Protein AF-A0A2A2QXL8-F1 (afdb_monomer_lite)

Sequence (175 aa):
MTFPFRLLFLVALLAATASAWAIEPIVIIKSPDEGESYIYGRVSDRKLRWSDKEKKLYALITVDNSLYSSNTDRPEKETVRFYLPGVEYDAAQKLFYVRGKNNEVIPFATTKKELLFDSIKPVRNAVVRVVRTRGRIEVVAEIYKPEEVVAEEAEQKSSQTNEWQKLDLNKAIGQ

Structure (mmCIF, N/CA/C/O backbone):
data_AF-A0A2A2QXL8-F1
#
_entry.id   AF-A0A2A2QXL8-F1
#
loop_
_atom_site.group_PDB
_atom_site.id
_atom_site.type_symbol
_atom_site.label_atom_id
_atom_site.label_alt_id
_atom_site.label_comp_id
_atom_site.label_asym_id
_atom_site.label_entity_id
_atom_site.label_seq_id
_atom_site.pdbx_PDB_ins_code
_atom_site.Cartn_x
_atom_site.Cartn_y
_atom_site.Cartn_z
_atom_site.occupancy
_atom_site.B_iso_or_equiv
_atom_site.auth_seq_id
_atom_site.auth_comp_id
_atom_site.auth_asym_id
_atom_site.auth_atom_id
_atom_site.pdbx_PDB_model_num
ATOM 1 N N . MET A 1 1 ? 57.643 30.493 25.889 1.00 35.97 1 MET A N 1
ATOM 2 C CA . MET A 1 1 ? 57.037 31.381 26.905 1.00 35.97 1 MET A CA 1
ATOM 3 C C . MET A 1 1 ? 56.151 32.374 26.166 1.00 35.97 1 MET A C 1
ATOM 5 O O . MET A 1 1 ? 56.673 33.190 25.429 1.00 35.97 1 MET A O 1
ATOM 9 N N . THR A 1 2 ? 54.873 32.034 25.980 1.00 36.16 2 THR A N 1
ATOM 10 C CA . THR A 1 2 ? 53.690 32.455 26.778 1.00 36.16 2 THR A CA 1
ATOM 11 C C . THR A 1 2 ? 52.998 33.686 26.182 1.00 36.16 2 THR A C 1
ATOM 13 O O . THR A 1 2 ? 53.343 34.821 26.481 1.00 36.16 2 THR A O 1
ATOM 16 N N . PHE A 1 3 ? 52.002 33.396 25.336 1.00 39.47 3 PHE A N 1
ATOM 17 C CA . PHE A 1 3 ? 50.832 34.227 25.012 1.00 39.47 3 PHE A CA 1
ATOM 18 C C . PHE A 1 3 ? 50.015 34.506 26.295 1.00 39.47 3 PHE A C 1
ATOM 20 O O . PHE A 1 3 ? 50.070 33.667 27.201 1.00 39.47 3 PHE A O 1
ATOM 27 N N . PRO A 1 4 ? 49.243 35.614 26.408 1.00 51.44 4 PRO A N 1
ATOM 28 C CA . PRO A 1 4 ? 47.914 35.653 25.778 1.00 51.44 4 PRO A CA 1
ATOM 29 C C . PRO A 1 4 ? 47.394 37.054 25.399 1.00 51.44 4 PRO A C 1
ATOM 31 O O . PRO A 1 4 ? 47.221 37.920 26.253 1.00 51.44 4 PRO A O 1
ATOM 34 N N . PHE A 1 5 ? 46.991 37.238 24.139 1.00 41.84 5 PHE A N 1
ATOM 35 C CA . PHE A 1 5 ? 46.026 38.282 23.785 1.00 41.84 5 PHE A CA 1
ATOM 36 C C . PHE A 1 5 ? 44.691 37.606 23.477 1.00 41.84 5 PHE A C 1
ATOM 38 O O . PHE A 1 5 ? 44.526 36.919 22.471 1.00 41.84 5 PHE A O 1
ATOM 45 N N . ARG A 1 6 ? 43.765 37.733 24.428 1.00 45.78 6 ARG A N 1
ATOM 46 C CA . ARG A 1 6 ? 42.375 37.308 24.300 1.00 45.78 6 ARG A CA 1
ATOM 47 C C . ARG A 1 6 ? 41.686 38.231 23.300 1.00 45.78 6 ARG A C 1
ATOM 49 O O . ARG A 1 6 ? 41.502 39.404 23.600 1.00 45.78 6 ARG A O 1
ATOM 56 N N . LEU A 1 7 ? 41.232 37.690 22.176 1.00 40.16 7 LEU A N 1
ATOM 57 C CA . LEU A 1 7 ? 40.127 38.289 21.440 1.00 40.16 7 LEU A CA 1
ATOM 58 C C . LEU A 1 7 ? 39.049 37.228 21.238 1.00 40.16 7 LEU A C 1
ATOM 60 O O . LEU A 1 7 ? 39.052 36.440 20.298 1.00 40.16 7 LEU A O 1
ATOM 64 N N . LEU A 1 8 ? 38.159 37.203 22.224 1.00 46.97 8 LEU A N 1
ATOM 65 C CA . LEU A 1 8 ? 36.837 36.612 22.151 1.00 46.97 8 LEU A CA 1
ATOM 66 C C . LEU A 1 8 ? 36.047 37.462 21.145 1.00 46.97 8 LEU A C 1
ATOM 68 O O . LEU A 1 8 ? 35.650 38.575 21.475 1.00 46.97 8 LEU A O 1
ATOM 72 N N . PHE A 1 9 ? 35.833 36.969 19.927 1.00 40.84 9 PHE A N 1
ATOM 73 C CA . PHE A 1 9 ? 34.720 37.441 19.106 1.00 40.84 9 PHE A CA 1
ATOM 74 C C . PHE A 1 9 ? 33.787 36.274 18.827 1.00 40.84 9 PHE A C 1
ATOM 76 O O . PHE A 1 9 ? 33.967 35.445 17.940 1.00 40.84 9 PHE A O 1
ATOM 83 N N . LEU A 1 10 ? 32.809 36.230 19.720 1.00 40.97 10 LEU A N 1
ATOM 84 C CA . LEU A 1 10 ? 31.558 35.519 19.651 1.00 40.97 10 LEU A CA 1
ATOM 85 C C . LEU A 1 10 ? 30.839 35.916 18.352 1.00 40.97 10 LEU A C 1
ATOM 87 O O . LEU A 1 10 ? 30.297 37.012 18.252 1.00 40.97 10 LEU A O 1
ATOM 91 N N . VAL A 1 11 ? 30.800 35.027 17.367 1.00 41.81 11 VAL A N 1
ATOM 92 C CA . VAL A 1 11 ? 29.690 35.001 16.410 1.00 41.81 11 VAL A CA 1
ATOM 93 C C . VAL A 1 11 ? 29.139 33.592 16.473 1.00 41.81 11 VAL A C 1
ATOM 95 O O . VAL A 1 11 ? 29.499 32.707 15.702 1.00 41.81 11 VAL A O 1
ATOM 98 N N . ALA A 1 12 ? 28.285 33.386 17.474 1.00 43.09 12 ALA A N 1
ATOM 99 C CA . ALA A 1 12 ? 27.266 32.361 17.413 1.00 43.09 12 ALA A CA 1
ATOM 100 C C . ALA A 1 12 ? 26.391 32.709 16.206 1.00 43.09 12 ALA A C 1
ATOM 102 O O . ALA A 1 12 ? 25.422 33.459 16.317 1.00 43.09 12 ALA A O 1
ATOM 103 N N . LEU A 1 13 ? 26.783 32.220 15.030 1.00 44.31 13 LEU A N 1
ATOM 104 C CA . LEU A 1 13 ? 25.883 32.135 13.901 1.00 44.31 13 LEU A CA 1
ATOM 105 C C . LEU A 1 13 ? 24.873 31.066 14.300 1.00 44.31 13 LEU A C 1
ATOM 107 O O . LEU A 1 13 ? 25.062 29.872 14.076 1.00 44.31 13 LEU A O 1
ATOM 111 N N . LEU A 1 14 ? 23.841 31.527 15.001 1.00 42.03 14 LEU A N 1
ATOM 112 C CA . LEU A 1 14 ? 22.589 30.834 15.174 1.00 42.03 14 LEU A CA 1
ATOM 113 C C . LEU A 1 14 ? 22.052 30.648 13.754 1.00 42.03 14 LEU A C 1
ATOM 115 O O . LEU A 1 14 ? 21.318 31.480 13.226 1.00 42.03 14 LEU A O 1
ATOM 119 N N . ALA A 1 15 ? 22.512 29.590 13.093 1.00 39.72 15 ALA A N 1
ATOM 120 C CA . ALA A 1 15 ? 21.869 29.051 11.923 1.00 39.72 15 ALA A CA 1
ATOM 121 C C . ALA A 1 15 ? 20.516 28.536 12.417 1.00 39.72 15 ALA A C 1
ATOM 123 O O . ALA A 1 15 ? 20.333 27.357 12.701 1.00 39.72 15 ALA A O 1
ATOM 124 N N . ALA A 1 16 ? 19.566 29.459 12.555 1.00 41.38 16 ALA A N 1
ATOM 125 C CA . ALA A 1 16 ? 18.156 29.176 12.426 1.00 41.38 16 ALA A CA 1
ATOM 126 C C . ALA A 1 16 ? 17.946 28.754 10.966 1.00 41.38 16 ALA A C 1
ATOM 128 O O . ALA A 1 16 ? 17.381 29.482 10.154 1.00 41.38 16 ALA A O 1
ATOM 129 N N . THR A 1 17 ? 18.482 27.590 10.595 1.00 41.16 17 THR A N 1
ATOM 130 C CA . THR A 1 17 ? 17.950 26.856 9.463 1.00 41.16 17 THR A CA 1
ATOM 131 C C . THR A 1 17 ? 16.543 26.525 9.895 1.00 41.16 17 THR A C 1
ATOM 133 O O . THR A 1 17 ? 16.361 25.754 10.840 1.00 41.16 17 THR A O 1
ATOM 136 N N . ALA A 1 18 ? 15.585 27.215 9.280 1.00 41.41 18 ALA A N 1
ATOM 137 C CA . ALA A 1 18 ? 14.175 26.922 9.371 1.00 41.41 18 ALA A CA 1
ATOM 138 C C . ALA A 1 18 ? 14.016 25.408 9.493 1.00 41.41 18 ALA A C 1
ATOM 140 O O . ALA A 1 18 ? 14.419 24.656 8.603 1.00 41.41 18 ALA A O 1
ATOM 141 N N . SER A 1 19 ? 13.515 24.966 10.642 1.00 39.09 19 SER A N 1
ATOM 142 C CA . SER A 1 19 ? 12.952 23.640 10.784 1.00 39.09 19 SER A CA 1
ATOM 143 C C . SER A 1 19 ? 11.810 23.587 9.780 1.00 39.09 19 SER A C 1
ATOM 145 O O . SER A 1 19 ? 10.689 23.970 10.096 1.00 39.09 19 SER A O 1
ATOM 147 N N . ALA A 1 20 ? 12.113 23.178 8.547 1.00 43.31 20 ALA A N 1
ATOM 148 C CA . ALA A 1 20 ? 11.145 22.494 7.726 1.00 43.31 20 ALA A CA 1
ATOM 149 C C . ALA A 1 20 ? 10.665 21.359 8.625 1.00 43.31 20 ALA A C 1
ATOM 151 O O . ALA A 1 20 ? 11.437 20.448 8.933 1.00 43.31 20 ALA A O 1
ATOM 152 N N . TRP A 1 21 ? 9.468 21.502 9.187 1.00 48.91 21 TRP A N 1
ATOM 153 C CA . TRP A 1 21 ? 8.817 20.426 9.906 1.00 48.91 21 TRP A CA 1
ATOM 154 C C . TRP A 1 21 ? 8.626 19.307 8.889 1.00 48.91 21 TRP A C 1
ATOM 156 O O . TRP A 1 21 ? 7.661 19.287 8.134 1.00 48.91 21 TRP A O 1
ATOM 166 N N . ALA A 1 22 ? 9.616 18.422 8.792 1.00 68.69 22 ALA A N 1
ATOM 167 C CA . ALA A 1 22 ? 9.476 17.179 8.073 1.00 68.69 22 ALA A CA 1
ATOM 168 C C . ALA A 1 22 ? 8.478 16.375 8.894 1.00 68.69 22 ALA A C 1
ATOM 170 O O . ALA A 1 22 ? 8.810 15.876 9.967 1.00 68.69 22 ALA A O 1
ATOM 171 N N . ILE A 1 23 ? 7.231 16.364 8.438 1.00 82.44 23 ILE A N 1
ATOM 172 C CA . ILE A 1 23 ? 6.157 15.636 9.097 1.00 82.44 23 ILE A CA 1
ATOM 173 C C . ILE A 1 23 ? 6.590 14.177 9.191 1.00 82.44 23 ILE A C 1
ATOM 175 O O . ILE A 1 23 ? 6.892 13.539 8.178 1.00 82.44 23 ILE A O 1
ATOM 179 N N . GLU A 1 24 ? 6.682 13.666 10.416 1.00 88.44 24 GLU A N 1
ATOM 180 C CA . GLU A 1 24 ? 7.135 12.304 10.649 1.00 88.44 24 GLU A CA 1
ATOM 181 C C . GLU A 1 24 ? 5.956 11.332 10.534 1.00 88.44 24 GLU A C 1
ATOM 183 O O . GLU A 1 24 ? 4.873 11.580 11.072 1.00 88.44 24 GLU A O 1
ATOM 188 N N . PRO A 1 25 ? 6.133 10.195 9.845 1.00 91.06 25 PRO A N 1
ATOM 189 C CA . PRO A 1 25 ? 5.097 9.180 9.797 1.00 91.06 25 PRO A CA 1
ATOM 190 C C . PRO A 1 25 ? 4.910 8.546 11.181 1.00 91.06 25 PRO A C 1
ATOM 192 O O . PRO A 1 25 ? 5.865 8.136 11.839 1.00 91.06 25 PRO A O 1
ATOM 195 N N . ILE A 1 26 ? 3.655 8.387 11.596 1.00 93.81 26 ILE A N 1
ATOM 196 C CA . ILE A 1 26 ? 3.289 7.646 12.811 1.00 93.81 26 ILE A CA 1
ATOM 197 C C . ILE A 1 26 ? 3.422 6.134 12.633 1.00 93.81 26 ILE A C 1
ATOM 199 O O . ILE A 1 26 ? 3.612 5.413 13.612 1.00 93.81 26 ILE A O 1
ATOM 203 N N . VAL A 1 27 ? 3.333 5.648 11.392 1.00 93.38 27 VAL A N 1
ATOM 204 C CA . VAL A 1 27 ? 3.576 4.246 11.045 1.00 93.38 27 VAL A CA 1
ATOM 205 C C . VAL A 1 27 ? 4.400 4.169 9.769 1.00 93.38 27 VAL A C 1
ATOM 207 O O . VAL A 1 27 ? 4.072 4.811 8.773 1.00 93.38 27 VAL A O 1
ATOM 210 N N . ILE A 1 28 ? 5.432 3.326 9.791 1.00 94.06 28 ILE A N 1
ATOM 211 C CA . ILE A 1 28 ? 6.216 2.946 8.616 1.00 94.06 28 ILE A CA 1
ATOM 212 C C . ILE A 1 28 ? 6.107 1.433 8.450 1.00 94.06 28 ILE A C 1
ATOM 214 O O . ILE A 1 28 ? 6.496 0.671 9.334 1.00 94.06 28 ILE A O 1
ATOM 218 N N . ILE A 1 29 ? 5.612 1.001 7.298 1.00 92.69 29 ILE A N 1
ATOM 219 C CA . ILE A 1 29 ? 5.528 -0.399 6.896 1.00 92.69 29 ILE A CA 1
ATOM 220 C C . ILE A 1 29 ? 6.521 -0.596 5.760 1.00 92.69 29 ILE A C 1
ATOM 222 O O . ILE A 1 29 ? 6.357 -0.042 4.673 1.00 92.69 29 ILE A O 1
ATOM 226 N N . LYS A 1 30 ? 7.558 -1.393 6.004 1.00 91.88 30 LYS A N 1
ATOM 227 C CA . LYS A 1 30 ? 8.508 -1.793 4.965 1.00 91.88 30 LYS A CA 1
ATOM 228 C C . LYS A 1 30 ? 8.128 -3.175 4.460 1.00 91.88 30 LYS A C 1
ATOM 230 O O . LYS A 1 30 ? 7.921 -4.082 5.267 1.00 91.88 30 LYS A O 1
ATOM 235 N N . SER A 1 31 ? 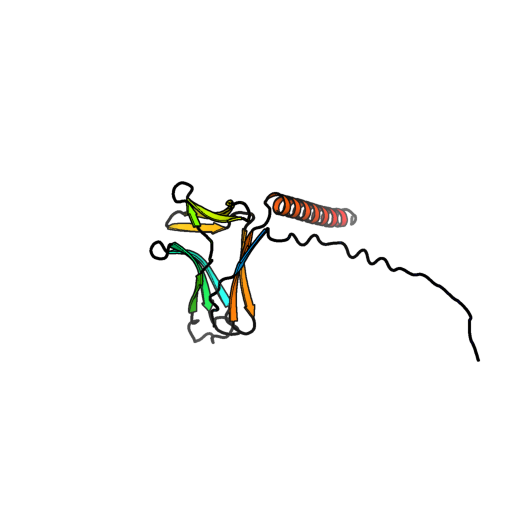8.032 -3.323 3.143 1.00 84.94 31 SER A N 1
ATOM 236 C CA . SER A 1 31 ? 7.940 -4.647 2.534 1.00 84.94 31 SER A CA 1
ATOM 237 C C . SER A 1 31 ? 9.188 -5.451 2.906 1.00 84.94 31 SER A C 1
ATOM 239 O O . SER A 1 31 ? 10.289 -4.937 2.706 1.00 84.94 31 SER A O 1
ATOM 241 N N . PRO A 1 32 ? 9.049 -6.674 3.449 1.00 79.94 32 PRO A N 1
ATOM 242 C CA . PRO A 1 32 ? 10.194 -7.548 3.682 1.00 79.94 32 PRO A CA 1
ATOM 243 C C . PRO A 1 32 ? 10.734 -8.116 2.368 1.00 79.94 32 PRO A C 1
ATOM 245 O O . PRO A 1 32 ? 11.897 -8.500 2.298 1.00 79.94 32 PRO A O 1
ATOM 248 N N . ASP A 1 33 ? 9.885 -8.181 1.339 1.00 78.44 33 ASP A N 1
ATOM 249 C CA . ASP A 1 33 ? 10.279 -8.632 0.017 1.00 78.44 33 ASP A CA 1
ATOM 250 C C . ASP A 1 33 ? 11.073 -7.529 -0.674 1.00 78.44 33 ASP A C 1
ATOM 252 O O . ASP A 1 33 ? 10.639 -6.372 -0.732 1.00 78.44 33 ASP A O 1
ATOM 256 N N . GLU A 1 34 ? 12.205 -7.923 -1.238 1.00 72.69 34 GLU A N 1
ATOM 257 C CA . GLU A 1 34 ? 12.979 -7.119 -2.167 1.00 72.69 34 GLU A CA 1
ATOM 258 C C . GLU A 1 34 ? 12.764 -7.693 -3.567 1.00 72.69 34 GLU A C 1
ATOM 260 O O . GLU A 1 34 ? 12.871 -8.900 -3.788 1.00 72.69 34 GLU A O 1
ATOM 265 N N . GLY A 1 35 ? 12.424 -6.825 -4.515 1.00 65.19 35 GLY A N 1
ATOM 266 C CA . GLY A 1 35 ? 12.344 -7.189 -5.921 1.00 65.19 35 GLY A CA 1
ATOM 267 C C . GLY A 1 35 ? 13.621 -6.751 -6.607 1.00 65.19 35 GLY A C 1
ATOM 268 O O . GLY A 1 35 ? 14.039 -5.601 -6.461 1.00 65.19 35 GLY A O 1
ATOM 269 N N . GLU A 1 36 ? 14.226 -7.639 -7.378 1.00 67.25 36 GLU A N 1
ATOM 270 C CA . GLU A 1 36 ? 15.204 -7.226 -8.374 1.00 67.25 36 GLU A CA 1
ATOM 271 C C . GLU A 1 36 ? 14.461 -6.939 -9.669 1.00 67.25 36 GLU A C 1
ATOM 273 O O . GLU A 1 36 ? 13.541 -7.658 -10.042 1.00 67.25 36 GLU A O 1
ATOM 278 N N . SER A 1 37 ? 14.813 -5.840 -10.320 1.00 66.62 37 SER A N 1
ATOM 279 C CA . SER A 1 37 ? 14.337 -5.546 -11.663 1.00 66.62 37 SER A CA 1
ATOM 280 C C . SER A 1 37 ? 15.410 -4.762 -12.406 1.00 66.62 37 SER A C 1
ATOM 282 O O . SER A 1 37 ? 16.484 -4.466 -11.872 1.00 66.62 37 SER A O 1
ATOM 284 N N . TYR A 1 38 ? 15.139 -4.403 -13.655 1.00 63.72 38 TYR A N 1
ATOM 285 C CA . TYR A 1 38 ? 16.115 -3.714 -14.478 1.00 63.72 38 TYR A CA 1
ATOM 286 C C . TYR A 1 38 ? 16.59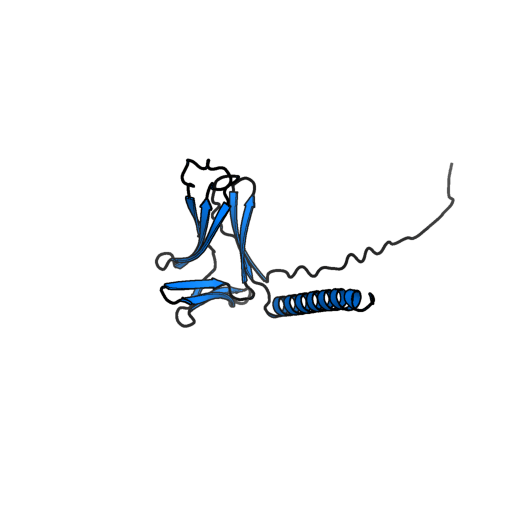3 -2.403 -13.835 1.00 63.72 38 TYR A C 1
ATOM 288 O O . TYR A 1 38 ? 15.793 -1.541 -13.452 1.00 63.72 38 TYR A O 1
ATOM 296 N N . ILE A 1 39 ? 17.917 -2.212 -13.805 1.00 60.31 39 ILE A N 1
ATOM 297 C CA . ILE A 1 39 ? 18.589 -1.054 -13.186 1.00 60.31 39 ILE A CA 1
ATOM 298 C C . ILE A 1 39 ? 18.005 0.275 -13.697 1.00 60.31 39 ILE A C 1
ATOM 300 O O . ILE A 1 39 ? 17.780 1.200 -12.911 1.00 60.31 39 ILE A O 1
ATOM 304 N N . TYR A 1 40 ? 17.668 0.334 -14.989 1.00 65.62 40 TYR A N 1
ATOM 305 C CA . TYR A 1 40 ? 17.127 1.515 -15.666 1.00 65.62 40 TYR A CA 1
ATOM 306 C C . TYR A 1 40 ? 15.637 1.415 -16.030 1.00 65.62 40 TYR A C 1
ATOM 308 O O . TYR A 1 40 ? 15.136 2.275 -16.749 1.00 65.62 40 TYR A O 1
ATOM 316 N N . GLY A 1 41 ? 14.907 0.390 -15.577 1.00 73.38 41 GLY A N 1
ATOM 317 C CA . GLY A 1 41 ? 13.506 0.205 -15.978 1.00 73.38 41 GLY A CA 1
ATOM 318 C C . GLY A 1 41 ? 12.579 1.291 -15.413 1.00 73.38 41 GLY A C 1
ATOM 319 O O . GLY A 1 41 ? 12.799 1.780 -14.313 1.00 73.38 41 GLY A O 1
ATOM 320 N N . ARG A 1 42 ? 11.511 1.700 -16.086 1.00 83.25 42 ARG A N 1
ATOM 321 C CA . ARG A 1 42 ? 10.545 2.665 -15.538 1.00 83.25 42 ARG A CA 1
ATOM 322 C C . ARG A 1 42 ? 9.466 1.933 -14.740 1.00 83.25 42 ARG A C 1
ATOM 324 O O . ARG A 1 42 ? 8.951 0.927 -15.203 1.00 83.25 42 ARG A O 1
ATOM 331 N N . VAL A 1 43 ? 9.079 2.441 -13.565 1.00 86.25 43 VAL A N 1
ATOM 332 C CA . VAL A 1 43 ? 7.844 1.970 -12.903 1.00 86.25 43 VAL A CA 1
ATOM 333 C C . VAL A 1 43 ? 6.652 2.481 -13.709 1.00 86.25 43 VAL A C 1
ATOM 335 O O . VAL A 1 43 ? 6.416 3.689 -13.735 1.00 86.25 43 VAL A O 1
ATOM 338 N N . SER A 1 44 ? 5.916 1.588 -14.366 1.00 87.75 44 SER A N 1
ATOM 339 C CA . SER A 1 44 ? 4.791 1.948 -15.238 1.00 87.75 44 SER A CA 1
ATOM 340 C C . SER A 1 44 ? 3.417 1.685 -14.643 1.00 87.75 44 SER A C 1
ATOM 342 O O . SER A 1 44 ? 2.443 2.278 -15.101 1.00 87.75 44 SER A O 1
ATOM 344 N N . ASP A 1 45 ? 3.319 0.853 -13.606 1.00 89.81 45 ASP A N 1
ATOM 345 C CA . ASP A 1 45 ? 2.067 0.639 -12.880 1.00 89.81 45 ASP A CA 1
ATOM 346 C C . ASP A 1 45 ? 2.312 0.338 -11.399 1.00 89.81 45 ASP A C 1
ATOM 348 O O . ASP A 1 45 ? 3.320 -0.264 -11.016 1.00 89.81 45 ASP A O 1
ATOM 352 N N . ARG A 1 46 ? 1.358 0.761 -10.564 1.00 92.62 46 ARG A N 1
ATOM 353 C CA . ARG A 1 46 ? 1.349 0.551 -9.113 1.00 92.62 46 ARG A CA 1
ATOM 354 C C . ARG A 1 46 ? -0.076 0.313 -8.637 1.00 92.62 46 ARG A C 1
ATOM 356 O O . ARG A 1 46 ? -0.931 1.192 -8.763 1.00 92.62 46 ARG A O 1
ATOM 363 N N . LYS A 1 47 ? -0.336 -0.846 -8.032 1.00 94.69 47 LYS A N 1
ATOM 364 C CA . LYS A 1 47 ? -1.669 -1.197 -7.516 1.00 94.69 47 LYS A CA 1
ATOM 365 C C . LYS A 1 47 ? -1.573 -1.848 -6.147 1.00 94.69 47 LYS A C 1
ATOM 367 O O . LYS A 1 47 ? -0.720 -2.699 -5.939 1.00 94.69 47 LYS A O 1
ATOM 372 N N . LEU A 1 48 ? -2.485 -1.506 -5.243 1.00 96.38 48 LEU A N 1
ATOM 373 C CA . LEU A 1 48 ? -2.706 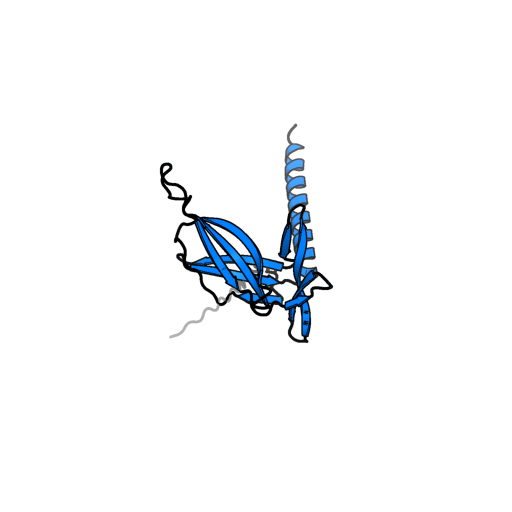-2.283 -4.026 1.00 96.38 48 LEU A CA 1
ATOM 374 C C . LEU A 1 48 ? -3.712 -3.398 -4.306 1.00 96.38 48 LEU A C 1
ATOM 376 O O . LEU A 1 48 ? -4.701 -3.199 -5.019 1.00 96.38 48 LEU A O 1
ATOM 380 N N . ARG A 1 49 ? -3.446 -4.578 -3.756 1.00 95.94 49 ARG A N 1
ATOM 381 C CA . ARG A 1 49 ? -4.287 -5.767 -3.885 1.00 95.94 49 ARG A CA 1
ATOM 382 C C . ARG A 1 49 ? -4.315 -6.525 -2.566 1.00 95.94 49 ARG A C 1
ATOM 384 O O . ARG A 1 49 ? -3.344 -6.520 -1.815 1.00 95.94 49 ARG A O 1
ATOM 391 N N . TRP A 1 50 ? -5.434 -7.189 -2.316 1.00 95.31 50 TRP A N 1
ATOM 392 C CA . TRP A 1 50 ? -5.641 -8.037 -1.152 1.00 95.31 50 TRP A CA 1
ATOM 393 C C . TRP A 1 50 ? -5.661 -9.504 -1.574 1.00 95.31 50 TRP A C 1
ATOM 395 O O . TRP A 1 50 ? -6.327 -9.859 -2.546 1.00 95.31 50 TRP A O 1
ATOM 405 N N . SER A 1 51 ? -4.921 -10.349 -0.857 1.00 94.56 51 SER A N 1
ATOM 406 C CA . SER A 1 51 ? -4.986 -11.802 -1.010 1.00 94.56 51 SER A CA 1
ATOM 407 C C . SER A 1 51 ? -5.918 -12.380 0.048 1.00 94.56 51 SER A C 1
ATOM 409 O O . SER A 1 51 ? -5.551 -12.465 1.219 1.00 94.56 51 SER A O 1
ATOM 411 N N . ASP A 1 52 ? -7.105 -12.836 -0.356 1.00 91.25 52 ASP A N 1
ATOM 412 C CA . ASP A 1 52 ? -8.048 -13.474 0.571 1.00 91.25 52 ASP A CA 1
ATOM 413 C C . ASP A 1 52 ? -7.534 -14.786 1.153 1.00 91.25 52 ASP A C 1
ATOM 415 O O . ASP A 1 52 ? -7.913 -15.141 2.270 1.00 91.25 52 ASP A O 1
ATOM 419 N N . LYS A 1 53 ? -6.672 -15.485 0.409 1.00 94.00 53 LYS A N 1
ATOM 420 C CA . LYS A 1 53 ? -6.038 -16.733 0.838 1.00 94.00 53 LYS A CA 1
ATOM 421 C C . LYS A 1 53 ? -4.997 -16.481 1.923 1.00 94.00 53 LYS A C 1
ATOM 423 O O . LYS A 1 53 ? -4.959 -17.199 2.912 1.00 94.00 53 LYS A O 1
ATOM 428 N N . GLU A 1 54 ? -4.142 -15.484 1.721 1.00 93.19 54 GLU A N 1
ATOM 429 C CA . GLU A 1 54 ? -3.022 -15.214 2.630 1.00 93.19 54 GLU A CA 1
ATOM 430 C C . GLU A 1 54 ? -3.381 -14.227 3.736 1.00 93.19 54 GLU A C 1
ATOM 432 O O . GLU A 1 54 ? -2.615 -14.083 4.683 1.00 93.19 54 GLU A O 1
ATOM 437 N N . LYS A 1 55 ? -4.531 -13.552 3.610 1.00 95.06 55 LYS A N 1
ATOM 438 C CA . LYS A 1 55 ? -4.952 -12.442 4.468 1.00 95.06 55 LYS A CA 1
ATOM 439 C C . LYS A 1 55 ? -3.872 -11.366 4.565 1.00 95.06 55 LYS A C 1
ATOM 441 O O . LYS A 1 55 ? -3.544 -10.884 5.644 1.00 95.06 55 LYS A O 1
ATOM 446 N N . LYS A 1 56 ? -3.305 -11.013 3.408 1.00 95.94 56 LYS A N 1
ATOM 447 C CA . LYS A 1 56 ? -2.241 -10.014 3.289 1.00 95.94 56 LYS A CA 1
ATOM 448 C C . LYS A 1 56 ? -2.552 -9.007 2.201 1.00 95.94 56 LYS A C 1
ATOM 450 O O . LYS A 1 56 ? -2.978 -9.367 1.098 1.00 95.94 56 LYS A O 1
ATOM 455 N N . LEU A 1 57 ? -2.263 -7.748 2.507 1.00 97.25 57 LEU A N 1
ATOM 456 C CA . LEU A 1 57 ? -2.212 -6.690 1.517 1.00 97.25 57 LEU A CA 1
ATOM 457 C C . LEU A 1 57 ? -0.836 -6.698 0.846 1.00 97.25 57 LEU A C 1
ATOM 459 O O . LEU A 1 57 ? 0.181 -6.918 1.501 1.00 97.25 57 LEU A O 1
ATOM 463 N N . TYR A 1 58 ? -0.802 -6.448 -0.456 1.00 96.56 58 TYR A N 1
ATOM 464 C CA . TYR A 1 58 ? 0.438 -6.307 -1.204 1.00 96.56 58 TYR A CA 1
ATOM 465 C C . TYR A 1 58 ? 0.341 -5.197 -2.248 1.00 96.56 58 TYR A C 1
ATOM 467 O O . TYR A 1 58 ? -0.728 -4.905 -2.795 1.00 96.56 58 TYR A O 1
ATOM 475 N N . ALA A 1 59 ? 1.485 -4.589 -2.540 1.00 95.94 59 ALA A N 1
ATOM 476 C CA . ALA A 1 59 ? 1.668 -3.723 -3.687 1.00 95.94 59 ALA A CA 1
ATOM 477 C C . ALA A 1 59 ? 2.136 -4.558 -4.884 1.00 95.94 59 ALA A C 1
ATOM 479 O O . ALA A 1 59 ? 3.077 -5.343 -4.796 1.00 95.94 59 ALA A O 1
ATOM 480 N N . LEU A 1 60 ? 1.460 -4.391 -6.013 1.00 94.31 60 LEU A N 1
ATOM 481 C CA . LEU A 1 60 ? 1.829 -4.947 -7.303 1.00 94.31 60 LEU A CA 1
ATOM 482 C C . LEU A 1 60 ? 2.509 -3.838 -8.105 1.00 94.31 60 LEU A C 1
ATOM 484 O O . LEU A 1 60 ? 1.859 -2.856 -8.480 1.00 94.31 60 LEU A O 1
ATOM 488 N N . ILE A 1 61 ? 3.812 -3.981 -8.323 1.00 92.31 61 ILE A N 1
ATOM 489 C CA . ILE A 1 61 ? 4.637 -2.987 -9.009 1.00 92.31 61 ILE A CA 1
ATOM 490 C C . ILE A 1 61 ? 5.036 -3.558 -10.359 1.00 92.31 61 ILE A C 1
ATOM 492 O O . ILE A 1 61 ? 5.598 -4.648 -10.419 1.00 92.31 61 ILE A O 1
ATOM 496 N N . THR A 1 62 ? 4.736 -2.828 -11.432 1.00 90.50 62 THR A N 1
ATOM 497 C CA . THR A 1 62 ? 5.190 -3.185 -12.780 1.00 90.50 62 THR A CA 1
ATOM 498 C C . THR A 1 62 ? 6.300 -2.248 -13.210 1.00 90.50 62 THR A C 1
ATOM 500 O O . THR A 1 62 ? 6.165 -1.025 -13.115 1.00 90.50 62 THR A O 1
ATOM 503 N N . VAL A 1 63 ? 7.389 -2.838 -13.678 1.00 88.12 63 VAL A N 1
ATOM 504 C CA . VAL A 1 63 ? 8.545 -2.156 -14.242 1.00 88.12 63 VAL A CA 1
ATOM 505 C C . VAL A 1 63 ? 8.654 -2.550 -15.702 1.00 88.12 63 VAL A C 1
ATOM 507 O O . VAL A 1 63 ? 8.421 -3.705 -16.045 1.00 88.12 63 VAL A O 1
ATOM 510 N N . ASP A 1 64 ? 9.006 -1.606 -16.564 1.00 86.81 64 ASP A N 1
ATOM 511 C CA . ASP A 1 64 ? 9.316 -1.902 -17.956 1.00 86.81 64 ASP A CA 1
ATOM 512 C C . ASP A 1 64 ? 10.664 -1.341 -18.391 1.00 86.81 64 ASP A C 1
ATOM 514 O O . ASP A 1 64 ? 11.213 -0.424 -17.781 1.00 86.81 64 ASP A O 1
ATOM 518 N N . ASN A 1 65 ? 11.220 -1.914 -19.452 1.00 83.62 65 ASN A N 1
ATOM 519 C CA . ASN A 1 65 ? 12.504 -1.509 -20.014 1.00 83.62 65 ASN A CA 1
ATOM 520 C C . ASN A 1 65 ? 12.381 -0.387 -21.067 1.00 83.62 65 ASN A C 1
ATOM 522 O O . ASN A 1 65 ? 13.322 -0.156 -21.828 1.00 83.62 65 ASN A O 1
ATOM 526 N N . SER A 1 66 ? 11.257 0.345 -21.112 1.00 80.38 66 SER A N 1
ATOM 527 C CA . SER A 1 66 ? 10.938 1.252 -22.227 1.00 80.38 66 SER A CA 1
ATOM 528 C C . SER A 1 66 ? 11.933 2.403 -22.413 1.00 80.38 66 SER A C 1
ATOM 530 O O . SER A 1 66 ? 11.914 3.082 -23.433 1.00 80.38 66 SER A O 1
ATOM 532 N N . LEU A 1 67 ? 12.750 2.693 -21.398 1.00 76.75 67 LEU A N 1
ATOM 533 C CA . LEU A 1 67 ? 13.754 3.757 -21.437 1.00 76.75 67 LEU A CA 1
ATOM 534 C C . LEU A 1 67 ? 14.982 3.405 -22.291 1.00 76.75 67 LEU A C 1
ATOM 536 O O . LEU A 1 67 ? 15.771 4.296 -22.590 1.00 76.75 67 LEU A O 1
ATOM 540 N N . TYR A 1 68 ? 15.160 2.137 -22.661 1.00 73.94 68 TYR A N 1
ATOM 541 C CA . TYR A 1 68 ? 16.319 1.668 -23.428 1.00 73.94 68 TYR A CA 1
ATOM 542 C C . TYR A 1 68 ? 16.012 0.472 -24.341 1.00 73.94 68 TYR A C 1
ATOM 544 O O . TYR A 1 68 ? 16.913 -0.008 -25.027 1.00 73.94 68 TYR A O 1
ATOM 552 N N . SER A 1 69 ? 14.763 -0.004 -24.397 1.00 73.50 69 SER A N 1
ATOM 553 C CA . SER A 1 69 ? 14.312 -0.869 -25.488 1.00 73.50 69 SER A CA 1
ATOM 554 C C . SER A 1 69 ? 14.449 -0.115 -26.811 1.00 73.50 69 SER A C 1
ATOM 556 O O . SER A 1 69 ? 14.010 1.034 -26.916 1.00 73.50 69 SER A O 1
ATOM 558 N N . SER A 1 70 ? 15.049 -0.744 -27.822 1.00 69.44 70 SER A N 1
ATOM 559 C CA . SER A 1 70 ? 15.089 -0.163 -29.162 1.00 69.44 70 SER A CA 1
ATOM 560 C C . SER A 1 70 ? 13.657 0.016 -29.693 1.00 69.44 70 SER A C 1
ATOM 562 O O . SER A 1 70 ? 12.762 -0.740 -29.322 1.00 69.44 70 SER A O 1
ATOM 564 N N . ASN A 1 71 ? 13.414 0.985 -30.584 1.00 63.94 71 ASN A N 1
ATOM 565 C CA . ASN A 1 71 ? 12.079 1.188 -31.178 1.00 63.94 71 ASN A CA 1
ATOM 566 C C . ASN A 1 71 ? 11.555 -0.048 -31.941 1.00 63.94 71 ASN A C 1
ATOM 568 O O . ASN A 1 71 ? 10.369 -0.114 -32.260 1.00 63.94 71 ASN A O 1
ATOM 572 N N . THR A 1 72 ? 12.432 -1.003 -32.261 1.00 65.38 72 THR A N 1
ATOM 573 C CA . THR A 1 72 ? 12.098 -2.270 -32.919 1.00 65.38 72 THR A CA 1
ATOM 574 C C . THR A 1 72 ? 11.705 -3.380 -31.943 1.00 65.38 72 THR A C 1
ATOM 576 O O . THR A 1 72 ? 11.040 -4.328 -32.360 1.00 65.38 72 THR A O 1
ATOM 579 N N . ASP A 1 73 ? 12.041 -3.252 -30.657 1.00 70.62 73 ASP A N 1
ATOM 580 C CA . ASP A 1 73 ? 11.719 -4.241 -29.631 1.00 70.62 73 ASP A CA 1
ATOM 581 C C . ASP A 1 73 ? 10.458 -3.834 -28.864 1.00 70.62 73 ASP A C 1
ATOM 583 O O . ASP A 1 73 ? 10.252 -2.671 -28.509 1.00 70.62 73 ASP A O 1
ATOM 587 N N . ARG A 1 74 ? 9.588 -4.804 -28.567 1.00 74.00 74 ARG A N 1
ATOM 588 C CA . ARG A 1 74 ? 8.474 -4.551 -27.646 1.00 74.00 74 ARG A CA 1
ATOM 589 C C . ARG A 1 74 ? 9.036 -4.374 -26.232 1.00 74.00 74 ARG A C 1
ATOM 591 O O . ARG A 1 74 ? 9.815 -5.227 -25.813 1.00 74.00 74 ARG A O 1
ATOM 598 N N . PRO A 1 75 ? 8.607 -3.346 -25.475 1.00 75.50 75 PRO A N 1
ATOM 599 C CA . PRO A 1 75 ? 9.036 -3.195 -24.095 1.00 75.50 75 PRO A CA 1
ATOM 600 C C . PRO A 1 75 ? 8.665 -4.430 -23.271 1.00 75.50 75 PRO A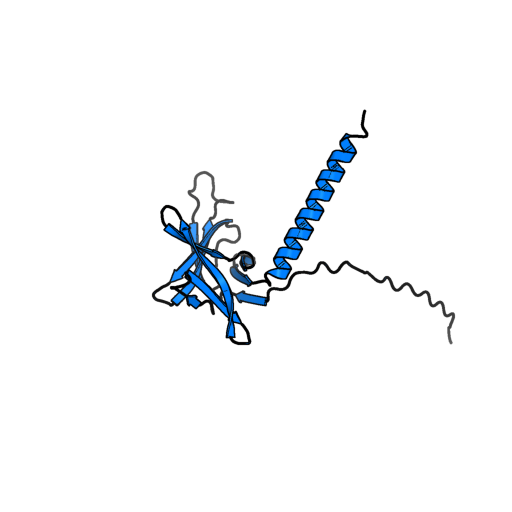 C 1
ATOM 602 O O . PRO A 1 75 ? 7.499 -4.841 -23.238 1.00 75.50 75 PRO A O 1
ATOM 605 N N . GLU A 1 76 ? 9.653 -5.006 -22.601 1.00 82.75 76 GLU A N 1
ATOM 606 C CA . GLU A 1 76 ? 9.457 -6.080 -21.638 1.00 82.75 76 GLU A CA 1
ATOM 607 C C . GLU A 1 76 ? 8.922 -5.490 -20.339 1.00 82.75 76 GLU A C 1
ATOM 609 O O . GLU A 1 76 ? 9.330 -4.405 -19.916 1.00 82.75 76 GLU A O 1
ATOM 614 N N . LYS A 1 77 ? 7.986 -6.210 -19.719 1.00 87.62 77 LYS A N 1
ATOM 615 C CA . LYS A 1 77 ? 7.367 -5.824 -18.455 1.00 87.62 77 LYS A CA 1
ATOM 616 C C . LYS A 1 77 ? 7.589 -6.913 -17.429 1.00 87.62 77 LYS A C 1
ATOM 618 O O . LYS A 1 77 ? 7.293 -8.077 -17.687 1.00 87.62 77 LYS A O 1
ATOM 623 N N . GLU A 1 78 ? 8.014 -6.504 -16.250 1.00 85.81 78 GLU A N 1
ATOM 624 C CA . GLU A 1 78 ? 8.151 -7.356 -15.084 1.00 85.81 78 GLU A CA 1
ATOM 625 C C . GLU A 1 78 ? 7.222 -6.849 -13.985 1.00 85.81 78 GLU A C 1
ATOM 627 O O . GLU A 1 78 ? 7.173 -5.652 -13.695 1.00 85.81 78 GLU A O 1
ATOM 632 N N . THR A 1 79 ? 6.464 -7.756 -13.375 1.00 89.56 79 THR A N 1
ATOM 633 C CA . THR A 1 79 ? 5.544 -7.417 -12.293 1.00 89.56 79 THR A CA 1
ATOM 634 C C . THR A 1 79 ? 5.913 -8.190 -11.038 1.00 89.56 79 THR A C 1
ATOM 636 O O . THR A 1 79 ? 5.867 -9.418 -11.024 1.00 89.56 79 THR A O 1
ATOM 639 N N . VAL A 1 80 ? 6.195 -7.461 -9.961 1.00 89.56 80 VAL A N 1
ATOM 640 C CA . VAL A 1 80 ? 6.614 -8.025 -8.673 1.00 89.56 80 VAL A CA 1
ATOM 641 C C . VAL A 1 80 ? 5.592 -7.675 -7.590 1.00 89.56 80 VAL A C 1
ATOM 643 O O . VAL A 1 80 ? 4.961 -6.611 -7.618 1.00 89.56 80 VAL A O 1
ATOM 646 N N . ARG A 1 81 ? 5.390 -8.605 -6.650 1.00 92.69 81 ARG A N 1
ATOM 647 C CA . ARG A 1 81 ? 4.528 -8.431 -5.472 1.00 92.69 81 ARG A CA 1
ATOM 648 C C . ARG A 1 81 ? 5.382 -8.086 -4.258 1.00 92.69 81 ARG A C 1
ATOM 650 O O . ARG A 1 81 ? 6.376 -8.753 -4.014 1.00 92.69 81 ARG A O 1
ATOM 657 N N . PHE A 1 82 ? 4.936 -7.095 -3.498 1.00 93.62 82 PHE A N 1
ATOM 658 C CA . PHE A 1 82 ? 5.571 -6.627 -2.270 1.00 93.62 82 PHE A CA 1
ATOM 659 C C . PHE A 1 82 ? 4.544 -6.631 -1.149 1.00 93.62 82 PHE A C 1
ATOM 661 O O . PHE A 1 82 ? 3.600 -5.832 -1.179 1.00 93.62 82 PHE A O 1
ATOM 668 N N . TYR A 1 83 ? 4.666 -7.547 -0.192 1.00 94.94 83 TYR A N 1
ATOM 669 C CA . TYR A 1 83 ? 3.696 -7.647 0.891 1.00 94.94 83 TYR A CA 1
ATOM 670 C C . TYR A 1 83 ? 3.855 -6.492 1.885 1.00 94.94 83 TYR A C 1
ATOM 672 O O . TYR A 1 83 ? 4.958 -6.092 2.238 1.00 94.94 83 TYR A O 1
ATOM 680 N N . LEU A 1 84 ? 2.729 -5.961 2.360 1.00 95.69 84 LEU A N 1
ATOM 681 C CA . LEU A 1 84 ? 2.676 -4.925 3.389 1.00 95.69 84 LEU A CA 1
ATOM 682 C C . LEU A 1 84 ? 2.264 -5.582 4.714 1.00 95.69 84 LEU A C 1
ATOM 684 O 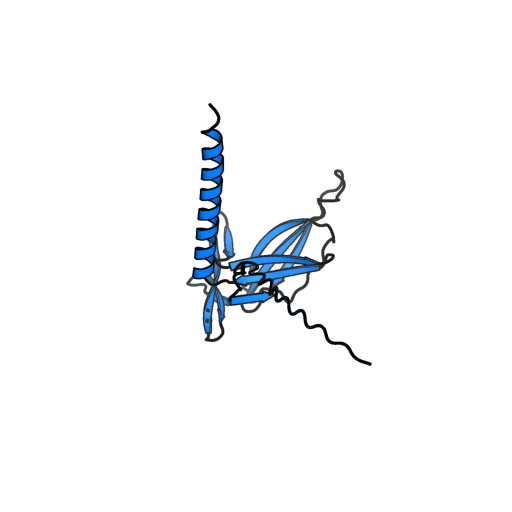O . LEU A 1 84 ? 1.069 -5.791 4.947 1.00 95.69 84 LEU A O 1
ATOM 688 N N . PRO A 1 85 ? 3.229 -5.990 5.559 1.00 94.25 85 PRO A N 1
ATOM 689 C CA . PRO A 1 85 ? 2.934 -6.711 6.790 1.00 94.25 85 PRO A CA 1
ATOM 690 C C . PRO A 1 85 ? 2.190 -5.837 7.804 1.00 94.25 85 PRO A C 1
ATOM 692 O O . PRO A 1 85 ? 2.312 -4.615 7.810 1.00 94.25 85 PRO A O 1
ATOM 695 N N . GLY A 1 86 ? 1.425 -6.482 8.685 1.00 93.94 86 GLY A N 1
ATOM 696 C CA . GLY A 1 86 ? 0.686 -5.805 9.756 1.00 93.94 86 GLY A CA 1
ATOM 697 C C . GLY A 1 86 ? -0.585 -5.081 9.306 1.00 93.94 86 GLY A C 1
ATOM 698 O O . GLY A 1 86 ? -1.286 -4.535 10.153 1.00 93.94 86 GLY A O 1
ATOM 699 N N . VAL A 1 87 ? -0.903 -5.093 8.006 1.00 97.38 87 VAL A N 1
ATOM 700 C CA . VAL A 1 87 ? -2.164 -4.552 7.490 1.00 97.38 87 VAL A CA 1
ATOM 701 C C . VAL A 1 87 ? -3.275 -5.594 7.603 1.00 97.38 87 VAL A C 1
ATOM 703 O O . VAL A 1 87 ? -3.221 -6.651 6.973 1.00 97.38 87 VAL A O 1
ATOM 706 N N . GLU A 1 88 ? -4.301 -5.262 8.376 1.00 97.19 88 GLU A N 1
ATOM 707 C CA . GLU A 1 88 ? -5.547 -6.013 8.530 1.00 97.19 88 GLU A CA 1
ATOM 708 C C . GLU A 1 88 ? -6.647 -5.424 7.628 1.00 97.19 88 GLU A C 1
ATOM 710 O O . GLU A 1 88 ? -6.542 -4.289 7.153 1.00 97.19 88 GLU A O 1
ATOM 715 N N . TYR A 1 89 ? -7.711 -6.197 7.382 1.00 97.31 89 TYR A N 1
ATOM 716 C CA . TYR A 1 89 ? -8.863 -5.771 6.584 1.00 97.31 89 TYR A CA 1
ATOM 717 C C . TYR A 1 89 ? -10.176 -5.961 7.351 1.00 97.31 89 TYR A C 1
ATOM 719 O O . TYR A 1 89 ? -10.546 -7.085 7.690 1.00 97.31 89 TYR A O 1
ATOM 727 N N . ASP A 1 90 ? -10.900 -4.864 7.566 1.00 95.94 90 ASP A N 1
ATOM 728 C CA . ASP A 1 90 ? -12.288 -4.855 8.021 1.00 95.94 90 ASP A CA 1
ATOM 729 C C . ASP A 1 90 ? -13.214 -4.843 6.797 1.00 95.94 90 ASP A C 1
ATOM 731 O O . ASP A 1 90 ? -13.350 -3.837 6.095 1.00 95.94 90 ASP A O 1
ATOM 735 N N . ALA A 1 91 ? -13.876 -5.973 6.546 1.00 93.06 91 ALA A N 1
ATOM 736 C CA . ALA A 1 91 ? -14.793 -6.128 5.422 1.00 93.06 91 ALA A CA 1
ATOM 737 C C . ALA A 1 91 ? -16.104 -5.339 5.581 1.00 93.06 91 ALA A C 1
ATOM 739 O O . ALA A 1 91 ? -16.690 -4.944 4.571 1.00 93.06 91 ALA A O 1
ATOM 740 N N . ALA A 1 92 ? -16.563 -5.096 6.814 1.00 94.19 92 ALA A N 1
ATOM 741 C CA . ALA A 1 92 ? -17.785 -4.336 7.072 1.00 94.19 92 ALA A CA 1
ATOM 742 C C . ALA A 1 92 ? -17.576 -2.855 6.737 1.00 94.19 92 ALA A C 1
ATOM 744 O O . ALA A 1 92 ? -18.434 -2.228 6.115 1.00 94.19 92 ALA A O 1
ATOM 745 N N . GLN A 1 93 ? -16.403 -2.321 7.082 1.00 94.44 93 GLN A N 1
ATOM 746 C CA . GLN A 1 93 ? -16.024 -0.935 6.793 1.00 94.44 93 GLN A CA 1
ATOM 747 C C . GLN A 1 93 ? -15.288 -0.766 5.458 1.00 94.44 93 GLN A C 1
ATOM 749 O O . GLN A 1 93 ? -15.048 0.360 5.020 1.00 94.44 93 GLN A O 1
ATOM 754 N N . LYS A 1 94 ? -14.927 -1.873 4.797 1.00 95.06 94 LYS A N 1
ATOM 755 C CA . LYS A 1 94 ? -14.055 -1.905 3.611 1.00 95.06 94 LYS A CA 1
ATOM 756 C C . LYS A 1 94 ? -12.737 -1.156 3.833 1.00 95.06 94 LYS A C 1
ATOM 758 O O . LYS A 1 94 ? -12.231 -0.478 2.928 1.00 95.06 94 LYS A O 1
ATOM 763 N N . LEU A 1 95 ? -12.200 -1.291 5.041 1.00 97.25 95 LEU A N 1
ATOM 764 C CA . LEU A 1 95 ? -11.069 -0.536 5.557 1.00 97.25 95 LEU A CA 1
ATOM 765 C C . LEU A 1 95 ? -9.870 -1.459 5.751 1.00 97.25 95 LEU A C 1
ATOM 767 O O . LEU A 1 95 ? -9.948 -2.465 6.447 1.00 97.25 95 LEU A O 1
ATOM 771 N N . PHE A 1 96 ? -8.742 -1.077 5.173 1.00 98.06 96 PHE A N 1
ATOM 772 C CA . PHE A 1 96 ? -7.439 -1.622 5.512 1.00 98.06 96 PHE A CA 1
ATOM 773 C C . PHE A 1 96 ? -6.815 -0.742 6.583 1.00 98.06 96 PHE A C 1
ATOM 775 O O . PHE A 1 96 ? -6.769 0.483 6.426 1.00 98.06 96 PHE A O 1
ATOM 782 N N . TYR A 1 97 ? -6.330 -1.352 7.652 1.00 97.88 97 TYR A N 1
ATOM 783 C CA . TYR A 1 97 ? -5.789 -0.637 8.799 1.00 97.88 97 TYR A CA 1
ATOM 784 C C . TYR A 1 97 ? -4.584 -1.360 9.382 1.00 97.88 97 TYR A C 1
ATOM 786 O O . TYR A 1 97 ? -4.355 -2.540 9.129 1.00 97.88 97 TYR A O 1
ATOM 794 N N . VAL A 1 98 ? -3.827 -0.634 10.191 1.00 97.12 98 VAL A N 1
ATOM 795 C CA . VAL A 1 98 ? -2.789 -1.189 11.058 1.00 97.12 98 VAL A CA 1
ATOM 796 C C . VAL A 1 98 ? -3.135 -0.892 12.506 1.00 97.12 98 VAL A C 1
ATOM 798 O O . VAL A 1 98 ? -3.884 0.045 12.795 1.00 97.12 98 VAL A O 1
ATOM 801 N N . ARG A 1 99 ? -2.594 -1.690 13.424 1.00 95.19 99 ARG A N 1
ATOM 802 C CA . ARG A 1 99 ? -2.735 -1.438 14.858 1.00 95.19 99 ARG A CA 1
ATOM 803 C C . ARG A 1 99 ? -1.541 -0.647 15.369 1.00 95.19 99 ARG A C 1
ATOM 805 O O . ARG A 1 99 ? -0.398 -1.052 15.166 1.00 95.19 99 ARG A O 1
ATOM 812 N N . GLY A 1 100 ? -1.821 0.480 16.014 1.00 90.06 100 GLY A N 1
ATOM 813 C CA . GLY A 1 100 ? -0.817 1.289 16.693 1.00 90.06 100 GLY A CA 1
ATOM 814 C C . GLY A 1 100 ? -0.404 0.711 18.050 1.00 90.06 100 GLY A C 1
ATOM 815 O O . GLY A 1 100 ? -0.777 -0.408 18.416 1.00 90.06 100 GLY A O 1
ATOM 816 N N . LYS A 1 101 ? 0.387 1.474 18.815 1.00 85.69 101 LYS A N 1
ATOM 817 C CA . LYS A 1 101 ? 1.026 0.983 20.053 1.00 85.69 101 LYS A CA 1
ATOM 818 C C . LYS A 1 101 ? 0.019 0.610 21.145 1.00 85.69 101 LYS A C 1
ATOM 820 O O . LYS A 1 101 ? 0.287 -0.319 21.899 1.00 85.69 101 LYS A O 1
ATOM 825 N N . ASN A 1 102 ? -1.132 1.277 21.208 1.00 89.25 102 ASN A N 1
ATOM 826 C CA . ASN A 1 102 ? -2.189 1.016 22.188 1.00 89.25 102 ASN A CA 1
ATOM 827 C C . ASN A 1 102 ? -3.376 0.278 21.561 1.00 89.25 102 ASN A C 1
ATOM 829 O O . ASN A 1 102 ? -4.511 0.417 22.018 1.00 89.25 102 ASN A O 1
ATOM 833 N N . ASN A 1 103 ? -3.124 -0.503 20.503 1.00 90.38 103 ASN A N 1
ATOM 834 C CA . ASN A 1 103 ? -4.156 -1.199 19.742 1.00 90.38 103 ASN A CA 1
ATOM 835 C C . ASN A 1 103 ? -5.170 -0.232 19.089 1.00 90.38 103 ASN A C 1
ATOM 837 O O . ASN A 1 103 ? -6.273 -0.648 18.727 1.00 90.38 103 ASN A O 1
ATOM 841 N N . GLU A 1 104 ? -4.807 1.048 18.920 1.00 93.94 104 GLU A N 1
ATOM 842 C CA . GLU A 1 104 ? -5.603 1.983 18.133 1.00 93.94 104 GLU A CA 1
ATOM 843 C C . GLU A 1 104 ? -5.639 1.558 16.659 1.00 93.94 104 GLU A C 1
ATOM 845 O O . GLU A 1 104 ? -4.634 1.118 16.095 1.00 93.94 104 GLU A O 1
ATOM 850 N N . VAL A 1 105 ? -6.810 1.678 16.033 1.00 95.56 105 VAL A N 1
ATOM 851 C CA . VAL A 1 105 ? -6.995 1.407 14.604 1.00 95.56 105 VAL A CA 1
ATOM 852 C C . VAL A 1 105 ? -6.527 2.625 13.822 1.00 95.56 105 VAL A C 1
ATOM 854 O O . VAL A 1 105 ? -7.120 3.697 13.925 1.00 95.56 105 VAL A O 1
ATOM 857 N N . ILE A 1 106 ? -5.474 2.453 13.026 1.00 96.69 106 ILE A N 1
ATOM 858 C CA . ILE A 1 106 ? -4.907 3.497 12.173 1.00 96.69 106 ILE A CA 1
ATOM 859 C C . ILE A 1 106 ? -5.288 3.178 10.717 1.00 96.69 106 ILE A C 1
ATOM 861 O O . ILE A 1 106 ? -4.783 2.199 10.155 1.00 96.69 106 ILE A O 1
ATOM 865 N N . PRO A 1 107 ? -6.176 3.971 10.086 1.00 97.12 107 PRO A N 1
ATOM 866 C CA . PRO A 1 107 ? -6.577 3.776 8.695 1.00 97.12 107 PRO A CA 1
ATOM 867 C C . PRO A 1 107 ? -5.391 3.836 7.730 1.00 97.12 107 PRO A C 1
ATOM 869 O O . PRO A 1 107 ? -4.594 4.770 7.778 1.00 97.12 107 PRO A O 1
ATOM 872 N N . PHE A 1 108 ? -5.311 2.870 6.815 1.00 97.75 108 PHE A N 1
ATOM 873 C CA . PHE A 1 108 ? -4.264 2.805 5.795 1.00 97.75 108 PHE A CA 1
ATOM 874 C C . PHE A 1 108 ? -4.814 2.967 4.376 1.00 97.75 108 PHE A C 1
ATOM 876 O O . PHE A 1 108 ? -4.324 3.786 3.601 1.00 97.75 108 PHE A O 1
ATOM 883 N N . ALA A 1 109 ? -5.838 2.198 4.015 1.00 97.94 109 ALA A N 1
ATOM 884 C CA . ALA A 1 109 ? -6.428 2.233 2.682 1.00 97.94 109 ALA A CA 1
ATOM 885 C C . ALA A 1 109 ? -7.908 1.860 2.735 1.00 97.94 109 ALA A C 1
ATOM 887 O O . ALA A 1 109 ? -8.360 1.216 3.674 1.00 97.94 109 ALA A O 1
ATOM 888 N N . THR A 1 110 ? -8.674 2.224 1.715 1.00 97.19 110 THR A N 1
ATOM 889 C CA . THR A 1 110 ? -10.076 1.821 1.583 1.00 97.19 110 THR A CA 1
ATOM 890 C C . THR A 1 110 ? -10.326 1.180 0.232 1.00 97.19 110 THR A C 1
ATOM 892 O O . THR A 1 110 ? -9.612 1.426 -0.748 1.00 97.19 110 THR A O 1
ATOM 895 N N . THR A 1 111 ? -11.354 0.337 0.176 1.00 95.38 111 THR A N 1
ATOM 896 C CA . THR A 1 111 ? -11.857 -0.169 -1.100 1.00 95.38 111 THR A CA 1
ATOM 897 C C . THR A 1 111 ? -12.791 0.865 -1.713 1.00 95.38 111 THR A C 1
ATOM 899 O O . THR A 1 111 ? -13.854 1.164 -1.165 1.00 95.38 111 THR A O 1
ATOM 902 N N . LYS A 1 112 ? -12.415 1.394 -2.874 1.00 88.38 112 LYS A N 1
ATOM 903 C CA . LYS A 1 112 ? -13.229 2.298 -3.678 1.00 88.38 112 LYS A CA 1
ATOM 904 C C . LYS A 1 112 ? -13.858 1.521 -4.827 1.00 88.38 112 LYS A C 1
ATOM 906 O O . LYS A 1 112 ? -13.159 0.893 -5.618 1.00 88.38 112 LYS A O 1
ATOM 911 N N . LYS A 1 113 ? -15.184 1.593 -4.930 1.00 84.56 113 LYS A N 1
ATOM 912 C CA . LYS A 1 113 ? -15.914 1.020 -6.061 1.00 84.56 113 LYS A CA 1
ATOM 913 C C . LYS A 1 113 ? -15.689 1.892 -7.292 1.00 84.56 113 LYS A C 1
ATOM 915 O O . LYS A 1 113 ? -16.044 3.071 -7.281 1.00 84.56 113 LYS A O 1
ATOM 920 N N . GLU A 1 114 ? -15.094 1.326 -8.332 1.00 83.62 114 GLU A N 1
ATOM 921 C CA . GLU A 1 114 ? -15.006 1.944 -9.654 1.00 83.62 114 GLU A CA 1
ATOM 922 C C . GLU A 1 114 ? -15.985 1.240 -10.607 1.00 83.62 114 GLU A C 1
ATOM 924 O O . GLU A 1 114 ? -16.589 0.221 -10.270 1.00 83.62 114 GLU A O 1
ATOM 929 N N . LEU A 1 115 ? -16.189 1.812 -11.796 1.00 77.69 115 LEU A N 1
ATOM 930 C CA . LEU A 1 115 ? -17.230 1.386 -12.744 1.00 77.69 115 LEU A CA 1
ATOM 931 C C . LEU A 1 115 ? -17.165 -0.105 -13.123 1.00 77.69 115 LEU A C 1
ATOM 933 O O . LEU A 1 115 ? -18.205 -0.709 -13.362 1.00 77.69 115 LEU A O 1
ATOM 937 N N . LEU A 1 116 ? -15.963 -0.688 -13.181 1.00 77.50 116 LEU A N 1
ATOM 938 C CA . LEU A 1 116 ? -15.737 -2.059 -13.662 1.00 77.50 116 LEU A CA 1
ATOM 939 C C . LEU A 1 116 ? -15.020 -2.966 -12.652 1.00 77.50 116 LEU A C 1
ATOM 941 O O . LEU A 1 116 ? -14.923 -4.170 -12.876 1.00 77.50 116 LEU A O 1
ATOM 945 N N . PHE A 1 117 ? -14.483 -2.412 -11.568 1.00 77.75 117 PHE A N 1
ATOM 946 C CA . PHE A 1 117 ? -13.737 -3.160 -10.561 1.00 77.75 117 PHE A CA 1
ATOM 947 C C . PHE A 1 117 ? -13.613 -2.349 -9.272 1.00 77.75 117 PHE A C 1
ATOM 949 O O . PHE A 1 117 ? -13.683 -1.123 -9.278 1.00 77.75 117 PHE A O 1
ATOM 956 N N . ASP A 1 118 ? -13.377 -3.041 -8.166 1.00 86.12 118 ASP A N 1
ATOM 957 C CA . ASP A 1 118 ? -13.007 -2.402 -6.910 1.00 86.12 118 ASP A CA 1
ATOM 958 C C . ASP A 1 118 ? -11.495 -2.134 -6.897 1.00 86.12 118 ASP A C 1
ATOM 960 O O . ASP A 1 118 ? -10.684 -2.988 -7.281 1.00 86.12 118 ASP A O 1
ATOM 964 N N . SER A 1 119 ? -11.102 -0.937 -6.463 1.00 92.25 119 SER A N 1
ATOM 965 C CA . SER A 1 119 ? -9.704 -0.549 -6.302 1.00 92.25 119 SER A CA 1
ATOM 966 C C . SER A 1 119 ? -9.389 -0.282 -4.834 1.00 92.25 119 SER A C 1
ATOM 968 O O . SER A 1 119 ? -10.210 0.244 -4.089 1.00 92.25 119 SER A O 1
ATOM 970 N N . ILE A 1 120 ? -8.189 -0.659 -4.395 1.00 96.25 120 ILE A N 1
ATOM 971 C CA . ILE A 1 120 ? -7.708 -0.343 -3.048 1.00 96.25 120 ILE A CA 1
ATOM 972 C C . ILE A 1 120 ? -6.858 0.918 -3.156 1.00 96.25 120 ILE A C 1
ATOM 974 O O . ILE A 1 120 ? -5.894 0.957 -3.930 1.00 96.25 120 ILE A O 1
ATOM 978 N N . LYS A 1 121 ? -7.226 1.959 -2.409 1.00 95.75 121 LYS A N 1
ATOM 979 C CA . LYS A 1 121 ? -6.557 3.264 -2.444 1.00 95.75 121 LYS A CA 1
ATOM 980 C C . LYS A 1 121 ? -6.140 3.678 -1.036 1.00 95.75 121 LYS A C 1
ATOM 982 O O . LYS A 1 121 ? -6.967 3.563 -0.133 1.00 95.75 121 LYS A O 1
ATOM 987 N N . PRO A 1 122 ? -4.900 4.163 -0.839 1.00 96.19 122 PRO A N 1
ATOM 988 C CA . PRO A 1 122 ? -4.500 4.746 0.434 1.00 96.19 122 PRO A CA 1
ATOM 989 C C . PRO A 1 122 ? -5.469 5.848 0.872 1.00 96.19 122 PRO A C 1
ATOM 991 O O . PRO A 1 122 ? -6.022 6.564 0.031 1.00 96.19 122 PRO A O 1
ATOM 994 N N . VAL A 1 123 ? -5.677 5.977 2.181 1.00 95.62 123 VAL A N 1
ATOM 995 C CA . VAL A 1 123 ? -6.368 7.145 2.741 1.00 95.62 123 VAL A CA 1
ATOM 996 C C . VAL A 1 123 ? -5.514 8.400 2.543 1.00 95.62 123 VAL A C 1
ATOM 998 O O . VAL A 1 123 ? -4.329 8.314 2.234 1.00 95.62 123 VAL A O 1
ATOM 1001 N N . ARG A 1 124 ? -6.106 9.586 2.715 1.00 92.94 124 ARG A N 1
ATOM 1002 C CA . ARG A 1 124 ? -5.445 10.869 2.414 1.00 92.94 124 ARG A CA 1
ATOM 1003 C C . ARG A 1 124 ? -4.099 11.052 3.126 1.00 92.94 124 ARG A C 1
ATOM 1005 O O . ARG A 1 124 ? -3.178 11.609 2.549 1.00 92.94 124 ARG A O 1
ATOM 1012 N N . ASN A 1 125 ? -4.003 10.587 4.365 1.00 94.06 125 ASN A N 1
ATOM 1013 C CA . ASN A 1 125 ? -2.815 10.679 5.209 1.00 94.06 125 ASN A CA 1
ATOM 1014 C C . ASN A 1 125 ? -1.900 9.446 5.102 1.00 94.06 125 ASN A C 1
ATOM 1016 O O . ASN A 1 125 ? -1.058 9.244 5.972 1.00 94.06 125 ASN A O 1
ATOM 1020 N N . ALA A 1 126 ? -2.065 8.609 4.076 1.00 95.75 126 ALA A N 1
ATOM 1021 C CA . ALA A 1 126 ? -1.224 7.445 3.833 1.00 95.75 126 ALA A CA 1
ATOM 1022 C C . ALA A 1 126 ? -0.595 7.502 2.437 1.00 95.75 126 ALA A C 1
ATOM 1024 O O . ALA A 1 126 ? -1.244 7.832 1.444 1.00 95.75 126 ALA A O 1
ATOM 1025 N N . VAL A 1 127 ? 0.679 7.133 2.350 1.00 94.88 127 VAL A N 1
ATOM 1026 C CA . VAL A 1 127 ? 1.460 7.158 1.112 1.00 94.88 127 VAL A CA 1
ATOM 1027 C C . VAL A 1 127 ? 2.128 5.806 0.910 1.00 94.88 127 VAL A C 1
ATOM 1029 O O . VAL A 1 127 ? 2.665 5.221 1.843 1.00 94.88 127 VAL A O 1
ATOM 1032 N N . VAL A 1 128 ? 2.124 5.312 -0.329 1.00 93.75 128 VAL A N 1
ATOM 1033 C CA . VAL A 1 128 ? 2.888 4.123 -0.727 1.00 93.75 128 VAL A CA 1
ATOM 1034 C C . VAL A 1 128 ? 3.965 4.543 -1.716 1.00 93.75 128 VAL A C 1
ATOM 1036 O O . VAL A 1 128 ? 3.679 4.944 -2.850 1.00 93.75 128 VAL A O 1
ATOM 1039 N N . ARG A 1 129 ? 5.218 4.457 -1.281 1.00 92.69 129 ARG A N 1
ATOM 1040 C CA . ARG A 1 129 ? 6.404 4.786 -2.065 1.00 92.69 129 ARG A CA 1
ATOM 1041 C C . ARG A 1 129 ? 7.050 3.510 -2.582 1.00 92.69 129 ARG A C 1
ATOM 1043 O O . ARG A 1 129 ? 7.109 2.499 -1.892 1.00 92.69 129 ARG A O 1
ATOM 1050 N N . VAL A 1 130 ? 7.566 3.587 -3.803 1.00 90.19 130 VAL A N 1
ATOM 1051 C CA . VAL A 1 130 ? 8.522 2.603 -4.315 1.00 90.19 130 VAL A CA 1
ATOM 1052 C C . VAL A 1 130 ? 9.878 3.278 -4.268 1.00 90.19 130 VAL A C 1
ATOM 1054 O O . VAL A 1 130 ? 10.067 4.305 -4.925 1.00 90.19 130 VAL A O 1
ATOM 1057 N N . VAL A 1 131 ? 10.777 2.726 -3.468 1.00 88.56 131 VAL A N 1
ATOM 1058 C CA . VAL A 1 131 ? 12.164 3.160 -3.348 1.00 88.56 131 VAL A CA 1
ATOM 1059 C C . VAL A 1 131 ? 12.994 2.275 -4.262 1.00 88.56 131 VAL A C 1
ATOM 1061 O O . VAL A 1 131 ? 12.760 1.071 -4.356 1.00 88.56 131 VAL A O 1
ATOM 1064 N N . ARG A 1 132 ? 13.943 2.873 -4.981 1.00 81.62 132 ARG A N 1
ATOM 1065 C CA . ARG A 1 132 ? 14.853 2.124 -5.839 1.00 81.62 132 ARG A CA 1
ATOM 1066 C C . ARG A 1 132 ? 16.294 2.465 -5.518 1.00 81.62 132 ARG A C 1
ATOM 1068 O O . ARG A 1 132 ? 16.677 3.631 -5.569 1.00 81.62 132 ARG A O 1
ATOM 1075 N N . THR A 1 133 ? 17.097 1.424 -5.334 1.00 81.38 133 THR A N 1
ATOM 1076 C CA . THR A 1 133 ? 18.531 1.538 -5.080 1.00 81.38 133 THR A CA 1
ATOM 1077 C C . THR A 1 133 ? 19.272 0.524 -5.944 1.00 81.38 133 THR A C 1
ATOM 1079 O O . THR A 1 133 ? 19.177 -0.674 -5.716 1.00 81.38 133 THR A O 1
ATOM 1082 N N . ARG A 1 134 ? 20.017 0.988 -6.960 1.00 79.62 134 ARG A N 1
ATOM 1083 C CA . ARG A 1 134 ? 20.867 0.135 -7.826 1.00 79.62 134 ARG A CA 1
ATOM 1084 C C . ARG A 1 134 ? 20.151 -1.102 -8.421 1.00 79.62 134 ARG A C 1
ATOM 1086 O O . ARG A 1 134 ? 20.714 -2.186 -8.440 1.00 79.62 134 ARG A O 1
ATOM 1093 N N . GLY A 1 135 ? 18.913 -0.945 -8.896 1.00 72.81 135 GLY A N 1
ATOM 1094 C CA . GLY A 1 135 ? 18.109 -2.045 -9.467 1.00 72.81 135 GLY A CA 1
ATOM 1095 C C . GLY A 1 135 ? 17.291 -2.847 -8.448 1.00 72.81 135 GLY A C 1
ATOM 1096 O O . GLY A 1 135 ? 16.329 -3.504 -8.834 1.00 72.81 135 GLY A O 1
ATOM 1097 N N . ARG A 1 136 ? 17.578 -2.707 -7.148 1.00 83.19 136 ARG A N 1
ATOM 1098 C CA . ARG A 1 136 ? 16.705 -3.197 -6.077 1.00 83.19 136 ARG A CA 1
ATOM 1099 C C . ARG A 1 136 ? 15.503 -2.283 -5.921 1.00 83.19 136 ARG A C 1
ATOM 1101 O O . ARG A 1 136 ? 15.650 -1.058 -5.897 1.00 83.19 136 ARG A O 1
ATOM 1108 N N . ILE A 1 137 ? 14.332 -2.886 -5.804 1.00 86.06 137 ILE A N 1
ATOM 1109 C CA . ILE A 1 137 ? 13.061 -2.217 -5.578 1.00 86.06 137 ILE A CA 1
ATOM 1110 C C . ILE A 1 137 ? 12.551 -2.605 -4.200 1.00 86.06 137 ILE A C 1
ATOM 1112 O O . ILE A 1 137 ? 12.473 -3.783 -3.863 1.00 86.06 137 ILE A O 1
ATOM 1116 N N . GLU A 1 138 ? 12.161 -1.591 -3.442 1.00 89.62 138 GLU A N 1
ATOM 1117 C CA . GLU A 1 138 ? 11.534 -1.716 -2.135 1.00 89.62 138 GLU A CA 1
ATOM 1118 C C . GLU A 1 138 ? 10.216 -0.946 -2.140 1.00 89.62 138 GLU A C 1
ATOM 1120 O O . GLU A 1 138 ? 10.072 0.083 -2.810 1.00 89.62 138 GLU A O 1
ATOM 1125 N N . VAL A 1 139 ? 9.247 -1.422 -1.365 1.00 92.50 139 VAL A N 1
ATOM 1126 C CA . VAL A 1 139 ? 7.992 -0.705 -1.137 1.00 92.50 139 VAL A CA 1
ATOM 1127 C C . VAL A 1 139 ? 7.917 -0.293 0.321 1.00 92.50 139 VAL A C 1
ATOM 1129 O O . VAL A 1 139 ? 8.045 -1.121 1.223 1.00 92.50 139 VAL A O 1
ATOM 1132 N N . VAL A 1 140 ? 7.684 0.998 0.535 1.00 94.50 140 VAL A N 1
ATOM 1133 C CA . VAL A 1 140 ? 7.514 1.596 1.857 1.00 94.50 140 VAL A CA 1
ATOM 1134 C C . VAL A 1 140 ? 6.154 2.271 1.899 1.00 94.50 140 VAL A C 1
ATOM 1136 O O . VAL A 1 140 ? 5.841 3.112 1.057 1.00 94.50 140 VAL A O 1
ATOM 1139 N N . ALA A 1 141 ? 5.337 1.887 2.867 1.00 95.44 141 ALA A N 1
ATOM 1140 C CA . ALA A 1 141 ? 4.077 2.536 3.171 1.00 95.44 141 ALA A CA 1
ATOM 1141 C C . ALA A 1 141 ? 4.228 3.371 4.445 1.00 95.44 141 ALA A C 1
ATOM 1143 O O . ALA A 1 141 ? 4.747 2.899 5.453 1.00 95.44 141 ALA A O 1
ATOM 1144 N N . GLU A 1 142 ? 3.779 4.615 4.388 1.00 95.56 142 GLU A N 1
ATOM 1145 C CA . GLU A 1 142 ? 3.885 5.599 5.460 1.00 95.56 142 GLU A CA 1
ATOM 1146 C C . GLU A 1 142 ? 2.487 6.109 5.789 1.00 95.56 142 GLU A C 1
ATOM 1148 O O . GLU A 1 142 ? 1.700 6.389 4.883 1.00 95.56 142 GLU A O 1
ATOM 1153 N N . ILE A 1 143 ? 2.175 6.226 7.076 1.00 95.12 143 ILE A N 1
ATOM 1154 C CA . ILE A 1 143 ? 0.937 6.837 7.558 1.00 95.12 143 ILE A CA 1
ATOM 1155 C C . ILE A 1 143 ? 1.317 8.013 8.441 1.00 95.12 143 ILE A C 1
ATOM 1157 O O . ILE A 1 143 ? 2.138 7.866 9.342 1.00 95.12 143 ILE A O 1
ATOM 1161 N N . TYR A 1 144 ? 0.706 9.159 8.185 1.00 93.94 144 TYR A N 1
ATOM 1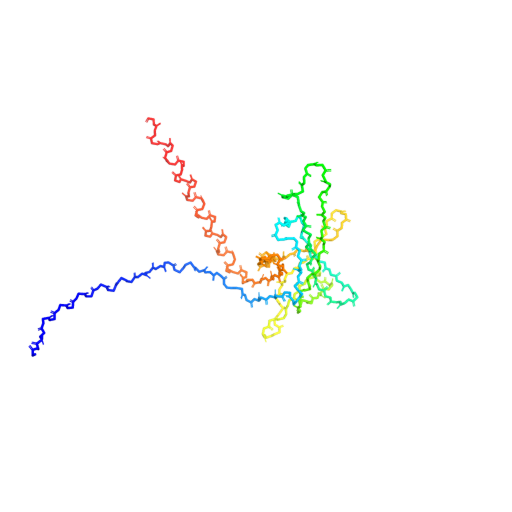162 C CA . TYR A 1 144 ? 0.932 10.419 8.883 1.00 93.94 144 TYR A CA 1
ATOM 1163 C C . TYR A 1 144 ? -0.271 10.774 9.745 1.00 93.94 144 TYR A C 1
ATOM 1165 O O . TYR A 1 144 ? -1.370 10.241 9.548 1.00 93.94 144 TYR A O 1
ATOM 1173 N N . LYS A 1 145 ? -0.096 11.700 10.687 1.00 91.81 145 LYS A N 1
ATOM 1174 C CA . LYS A 1 145 ? -1.246 12.225 11.418 1.00 91.81 145 LYS A CA 1
ATOM 1175 C C . LYS A 1 145 ? -2.125 13.077 10.498 1.00 91.81 145 LYS A C 1
ATOM 1177 O O . LYS A 1 145 ? -1.592 13.915 9.768 1.00 91.81 145 LYS A O 1
ATOM 1182 N N . PRO A 1 146 ? -3.457 12.894 10.508 1.00 89.06 146 PRO A N 1
ATOM 1183 C CA . PRO A 1 146 ? -4.356 13.668 9.654 1.00 89.06 146 PRO A CA 1
ATOM 1184 C C . PRO A 1 146 ? -4.207 15.186 9.817 1.00 89.06 146 PRO A C 1
ATOM 1186 O O . PRO A 1 146 ? -4.232 15.910 8.826 1.00 89.06 146 PRO A O 1
ATOM 1189 N N . GLU A 1 147 ? -4.036 15.663 11.049 1.00 88.38 147 GLU A N 1
ATOM 1190 C CA . GLU A 1 147 ? -3.902 17.082 11.377 1.00 88.38 147 GLU A CA 1
ATOM 1191 C C . GLU A 1 147 ? -2.626 17.711 10.809 1.00 88.38 147 GLU A C 1
ATOM 1193 O O . GLU A 1 147 ? -2.662 18.850 10.346 1.00 88.38 147 GLU A O 1
ATOM 1198 N N . GLU A 1 148 ? -1.527 16.957 10.773 1.00 85.44 148 GLU A N 1
ATOM 1199 C CA . GLU A 1 148 ? -0.246 17.424 10.242 1.00 85.44 148 GLU A CA 1
ATOM 1200 C C . GLU A 1 148 ? -0.331 17.560 8.708 1.00 85.44 148 GLU A C 1
ATOM 1202 O O . GLU A 1 148 ? 0.055 18.588 8.155 1.00 85.44 148 GLU A O 1
ATOM 1207 N N . VAL A 1 149 ? -0.957 16.592 8.023 1.00 83.44 149 VAL A N 1
ATOM 1208 C CA . VAL A 1 149 ? -1.164 16.631 6.560 1.00 83.44 149 VAL A CA 1
ATOM 1209 C C . VAL A 1 149 ? -2.059 17.801 6.139 1.00 83.44 149 VAL A C 1
ATOM 1211 O O . VAL A 1 149 ? -1.779 18.478 5.151 1.00 83.44 149 VAL A O 1
ATOM 1214 N N . VAL A 1 150 ? -3.137 18.063 6.885 1.00 85.06 150 VAL A N 1
ATOM 1215 C CA . VAL A 1 150 ? -4.051 19.178 6.581 1.00 85.06 150 VAL A CA 1
ATOM 1216 C C . VAL A 1 150 ? -3.363 20.531 6.773 1.00 85.06 150 VAL A C 1
ATOM 1218 O O . VAL A 1 150 ? -3.581 21.437 5.965 1.00 85.06 150 VAL A O 1
ATOM 1221 N N . ALA A 1 151 ? -2.539 20.674 7.815 1.00 80.06 151 ALA A N 1
ATOM 1222 C CA . ALA A 1 151 ? -1.766 21.890 8.049 1.00 80.06 151 ALA A CA 1
ATOM 1223 C C . ALA A 1 151 ? -0.769 22.151 6.906 1.00 80.06 151 ALA A C 1
ATOM 1225 O O . ALA A 1 151 ? -0.721 23.268 6.392 1.00 80.06 151 ALA A O 1
ATOM 1226 N N . GLU A 1 152 ? -0.058 21.116 6.442 1.00 81.50 152 GLU A N 1
ATOM 1227 C CA . GLU A 1 152 ? 0.897 21.235 5.333 1.00 81.50 152 GLU A CA 1
ATOM 1228 C C . GLU A 1 152 ? 0.218 21.643 4.022 1.00 81.50 152 GLU A C 1
ATOM 1230 O O . GLU A 1 152 ? 0.661 22.560 3.334 1.00 81.50 152 GLU A O 1
ATOM 1235 N N . GLU A 1 153 ? -0.903 21.007 3.676 1.00 81.31 153 GLU A N 1
ATOM 1236 C CA . GLU A 1 153 ? -1.654 21.351 2.466 1.00 81.31 153 GLU A CA 1
ATOM 1237 C C . GLU A 1 153 ? -2.209 22.784 2.519 1.00 81.31 153 GLU A C 1
ATOM 1239 O O . GLU A 1 153 ? -2.292 23.457 1.486 1.00 81.31 153 GLU A O 1
ATOM 1244 N N . ALA A 1 154 ? -2.623 23.256 3.701 1.00 78.06 154 ALA A N 1
ATOM 1245 C CA . ALA A 1 154 ? -3.089 24.626 3.891 1.00 78.06 154 ALA A CA 1
ATOM 1246 C C . ALA A 1 154 ? -1.943 25.634 3.711 1.00 78.06 154 ALA A C 1
ATOM 1248 O O . ALA A 1 154 ? -2.107 26.635 3.006 1.00 78.06 154 ALA A O 1
ATOM 1249 N N . GLU A 1 155 ? -0.771 25.343 4.276 1.00 77.50 155 GLU A N 1
ATOM 1250 C CA . GLU A 1 155 ? 0.426 26.170 4.136 1.00 77.50 155 GLU A CA 1
ATOM 1251 C C . GLU A 1 155 ? 0.914 26.216 2.679 1.00 77.50 155 GLU A C 1
ATOM 1253 O O . GLU A 1 155 ? 1.145 27.304 2.141 1.00 77.50 155 GLU A O 1
ATOM 1258 N N . GLN A 1 156 ? 0.966 25.071 1.990 1.00 76.62 156 GLN A N 1
ATOM 1259 C CA . GLN A 1 156 ? 1.335 24.988 0.572 1.00 76.62 156 GLN A CA 1
ATOM 1260 C C . GLN A 1 156 ? 0.372 25.782 -0.321 1.00 76.62 156 GLN A C 1
ATOM 1262 O O . GLN A 1 156 ? 0.815 26.549 -1.179 1.00 76.62 156 GLN A O 1
ATOM 1267 N N . LYS A 1 157 ? -0.946 25.671 -0.101 1.00 75.50 157 LYS A N 1
ATOM 1268 C CA . LYS A 1 157 ? -1.944 26.462 -0.842 1.00 75.50 157 LYS A CA 1
ATOM 1269 C C . LYS A 1 157 ? -1.811 27.957 -0.577 1.00 75.50 157 LYS A C 1
ATOM 1271 O O . LYS A 1 157 ? -1.940 28.746 -1.514 1.00 75.50 157 LYS A O 1
ATOM 1276 N N . SER A 1 158 ? -1.545 28.356 0.667 1.00 71.56 158 SER A N 1
ATOM 1277 C CA . SER A 1 158 ? -1.322 29.766 1.005 1.00 71.56 158 SER A CA 1
ATOM 1278 C C . SER A 1 158 ? -0.065 30.312 0.319 1.00 71.56 158 SER A C 1
ATOM 1280 O O . SER A 1 158 ? -0.103 31.388 -0.273 1.00 71.56 158 SER A O 1
ATOM 1282 N N . SER A 1 159 ? 1.012 29.522 0.290 1.00 72.12 159 SER A N 1
ATOM 1283 C CA . SER A 1 159 ? 2.280 29.875 -0.351 1.00 72.12 159 SER A CA 1
ATOM 1284 C C . SER A 1 159 ? 2.128 30.014 -1.864 1.00 72.12 159 SER A C 1
ATOM 1286 O O . SER A 1 159 ? 2.539 31.028 -2.423 1.00 72.12 159 SER A O 1
ATOM 1288 N N . GLN A 1 160 ? 1.445 29.068 -2.518 1.00 69.56 160 GLN A N 1
ATOM 1289 C CA . GLN A 1 160 ? 1.131 29.169 -3.946 1.00 69.56 160 GLN A CA 1
ATOM 1290 C C . GLN A 1 160 ? 0.251 30.385 -4.248 1.00 69.56 160 GLN A C 1
ATOM 1292 O O . GLN A 1 160 ? 0.543 31.134 -5.174 1.00 69.56 160 GLN A O 1
ATOM 1297 N N . THR A 1 161 ? -0.799 30.626 -3.457 1.00 74.00 161 THR A N 1
ATOM 1298 C CA . THR A 1 161 ? -1.684 31.793 -3.639 1.00 74.00 161 THR A CA 1
ATOM 1299 C C . THR A 1 161 ? -0.901 33.105 -3.539 1.00 74.00 161 THR A C 1
ATOM 1301 O O . THR A 1 161 ? -1.087 33.998 -4.365 1.00 74.00 161 THR A O 1
ATOM 1304 N N . ASN A 1 162 ? 0.029 33.198 -2.586 1.00 67.88 162 ASN A N 1
ATOM 1305 C CA . ASN A 1 162 ? 0.903 34.356 -2.420 1.00 67.88 162 ASN A CA 1
ATOM 1306 C C . ASN A 1 162 ? 1.882 34.534 -3.596 1.00 67.88 162 ASN A C 1
ATOM 1308 O O . ASN A 1 162 ? 2.183 35.667 -3.968 1.00 67.88 162 ASN A O 1
ATOM 1312 N N . GLU A 1 163 ? 2.386 33.451 -4.198 1.00 68.00 163 GLU A N 1
ATOM 1313 C CA . GLU A 1 163 ? 3.213 33.528 -5.412 1.00 68.00 163 GLU A CA 1
ATOM 1314 C C . GLU A 1 163 ? 2.419 34.009 -6.630 1.00 68.00 163 GLU A C 1
ATOM 1316 O O . GLU A 1 163 ? 2.889 34.901 -7.338 1.00 68.00 163 GLU A O 1
ATOM 1321 N N . TRP A 1 164 ? 1.203 33.494 -6.844 1.00 52.50 164 TRP A N 1
ATOM 1322 C CA . TRP A 1 164 ? 0.324 33.949 -7.930 1.00 52.50 164 TRP A CA 1
ATOM 1323 C C . TRP A 1 164 ? -0.036 35.431 -7.781 1.00 52.50 164 TRP A C 1
ATOM 1325 O O . TRP A 1 164 ? 0.101 36.194 -8.734 1.00 52.50 164 TRP A O 1
ATOM 1335 N N . GLN A 1 165 ? -0.377 35.874 -6.565 1.00 58.88 165 GLN A N 1
ATOM 1336 C CA . GLN A 1 165 ? -0.643 37.288 -6.284 1.00 58.88 165 GLN A CA 1
ATOM 1337 C C . GLN A 1 165 ? 0.585 38.179 -6.528 1.00 58.88 165 GLN A C 1
ATOM 1339 O O . GLN A 1 165 ? 0.450 39.273 -7.071 1.00 58.88 165 GLN A O 1
ATOM 1344 N N . LYS A 1 166 ? 1.797 37.719 -6.186 1.00 59.03 166 LYS A N 1
ATOM 1345 C CA . LYS A 1 166 ? 3.043 38.444 -6.497 1.00 59.03 166 LYS A CA 1
ATOM 1346 C C . LYS A 1 166 ? 3.322 38.509 -8.002 1.00 59.03 166 LYS A C 1
ATOM 1348 O O . LYS A 1 166 ? 3.790 39.542 -8.478 1.00 59.03 166 LYS A O 1
ATOM 1353 N N . LEU A 1 167 ? 3.039 37.441 -8.754 1.00 60.62 167 LEU A N 1
ATOM 1354 C CA . LEU A 1 167 ? 3.190 37.432 -10.213 1.00 60.62 167 LEU A CA 1
ATOM 1355 C C . LEU A 1 167 ? 2.223 38.408 -10.899 1.00 60.62 167 LEU A C 1
ATOM 1357 O O . LEU A 1 167 ? 2.628 39.107 -11.829 1.00 60.62 167 LEU A O 1
ATOM 1361 N N . ASP A 1 168 ? 0.980 38.487 -10.425 1.00 60.66 168 ASP A N 1
ATOM 1362 C CA . ASP A 1 168 ? -0.037 39.376 -10.993 1.00 60.66 168 ASP A CA 1
ATOM 1363 C C . ASP A 1 168 ? 0.210 40.853 -10.645 1.00 60.66 168 ASP A C 1
ATOM 1365 O O . ASP A 1 168 ? 0.027 41.726 -11.496 1.00 60.66 168 ASP A O 1
ATOM 1369 N N . LEU A 1 169 ? 0.725 41.154 -9.447 1.00 57.03 169 LEU A N 1
ATOM 1370 C CA . LEU A 1 169 ? 1.099 42.522 -9.061 1.00 57.03 169 LEU A CA 1
ATOM 1371 C C . LEU A 1 169 ? 2.265 43.074 -9.898 1.00 57.03 169 LEU A C 1
ATOM 1373 O O . LEU A 1 169 ? 2.272 44.258 -10.228 1.00 57.03 169 LEU A O 1
ATOM 1377 N N . ASN A 1 170 ? 3.205 42.228 -10.328 1.00 57.19 170 ASN A N 1
ATOM 1378 C CA . ASN A 1 170 ? 4.308 42.647 -11.201 1.00 57.19 170 ASN A CA 1
ATOM 1379 C C . ASN A 1 170 ? 3.863 42.953 -12.643 1.00 57.19 170 ASN A C 1
ATOM 1381 O O . ASN A 1 170 ? 4.560 43.675 -13.354 1.00 57.19 170 ASN A O 1
ATOM 1385 N N . LYS A 1 171 ? 2.699 42.454 -13.083 1.00 55.00 171 LYS A N 1
ATOM 1386 C CA . LYS A 1 171 ? 2.090 42.839 -14.369 1.00 55.00 171 LYS A CA 1
ATOM 1387 C C . LYS A 1 171 ? 1.350 44.177 -14.310 1.00 55.00 171 LYS A C 1
ATOM 1389 O O . LYS A 1 171 ? 1.143 44.784 -15.355 1.00 55.00 171 LYS A O 1
ATOM 1394 N N . ALA A 1 172 ? 0.975 44.649 -13.121 1.00 53.88 172 ALA A N 1
ATOM 1395 C CA . ALA A 1 172 ? 0.214 45.886 -12.942 1.00 53.88 172 ALA A CA 1
ATOM 1396 C C . ALA A 1 172 ? 1.083 47.158 -12.828 1.00 53.88 172 ALA A C 1
ATOM 1398 O O . ALA A 1 172 ? 0.537 48.254 -12.801 1.00 53.88 172 ALA A O 1
ATOM 1399 N N . ILE A 1 173 ? 2.418 47.036 -12.779 1.00 52.53 173 ILE A N 1
ATOM 1400 C CA . ILE A 1 173 ? 3.358 48.174 -12.644 1.00 52.53 173 ILE A CA 1
ATOM 1401 C C . ILE A 1 173 ? 4.034 48.517 -13.994 1.00 52.53 173 ILE A C 1
ATOM 1403 O O . ILE A 1 173 ? 4.942 49.337 -14.069 1.00 52.53 173 ILE A O 1
ATOM 1407 N N . GLY A 1 174 ? 3.588 47.902 -15.091 1.00 54.31 174 GLY A N 1
ATOM 1408 C CA . GLY A 1 174 ? 4.106 48.142 -16.438 1.00 54.31 174 GLY A CA 1
ATOM 1409 C C . GLY A 1 174 ? 3.046 48.662 -17.401 1.00 54.31 174 GLY A C 1
ATOM 1410 O O . GLY A 1 174 ? 2.766 47.975 -18.381 1.00 54.31 174 GLY A O 1
ATOM 1411 N N . GLN A 1 175 ? 2.465 49.833 -17.124 1.00 41.22 175 GLN A N 1
ATOM 1412 C CA . GLN A 1 175 ? 1.875 50.733 -18.126 1.00 41.22 175 GLN A CA 1
ATOM 1413 C C . GLN A 1 175 ? 2.135 52.185 -17.737 1.00 41.22 175 GLN A C 1
ATOM 1415 O O . GLN A 1 175 ? 1.944 52.507 -16.543 1.00 41.22 175 GLN A O 1
#

Foldseek 3Di:
DDDDDDDDDDDPPPPPPPPPVPFAFLDKFKFPDKDFDDLPWDFPDWAWDADPVVQWIWIWTKTWPVVPPDPPDDIDIDIDITTGPQWGADPVQQFTFHQHPVRDTHTFWGWDDDPPDTGIGGDPQKDWDWDDDRRMTIIMITGGDPVVSVVVVVVVVVVVVVVVVVVVVVVVVPD

Radius of gyration: 24.48 Å; chains: 1; bounding box: 75×68×60 Å

Secondary structure (DSSP, 8-state):
----------------------PPPSEEEE-S--EE--TT-EEEEEEEEEETTTTEEEEEEEEE-TTTS-TTSPPPEEEEEEEETT-EEETTTTEEEEE-TTS-EEEEEEEEE-SSSEEEEE-TTEEEEEEEETTEEEEEEEE--HHHHHHHHHHHHHHHHHHHHHHHHHHTT--

pLDDT: mean 79.25, std 18.2, range [35.97, 98.06]